Protein AF-A0A357MCP4-F1 (afdb_monomer_lite)

Secondary structure (DSSP, 8-state):
---TTS-EEEEE----SSS--EEEEEEEETTT--EEEEEEEE--TTSSSPPSEEEEE-TTPPTT--EEEE-

Sequence (71 aa):
TIHDTVPLLSFKQAKDDQSMHHYEINVIDKRSGVSSKSVNVFSDYNFSPIPNAMNIPLEGLAPQTSYIVQV

Foldseek 3Di:
DPPPQWDKDKDFDDQDLPDKDKDWKWKAFPVPRDTPDIDIDIAPSVDVRRDGMDIDTRPPDDPPTDIDIDD

Radius of gyration: 14.01 Å; chains: 1; bounding box: 39×18×38 Å

Structure (mmCIF, N/CA/C/O backbone):
data_AF-A0A357MCP4-F1
#
_entry.id   AF-A0A357MCP4-F1
#
loop_
_atom_site.group_PDB
_atom_site.id
_atom_site.type_symbol
_atom_site.label_atom_id
_atom_site.label_alt_id
_atom_site.label_comp_id
_atom_site.label_asym_id
_atom_site.label_entity_id
_atom_site.label_seq_id
_atom_site.pdbx_PDB_ins_code
_atom_site.Cartn_x
_atom_site.Cartn_y
_atom_site.Cartn_z
_atom_site.occupancy
_atom_site.B_iso_or_equiv
_atom_site.auth_seq_id
_atom_site.auth_comp_id
_atom_site.auth_asym_id
_atom_site.auth_atom_id
_atom_site.pdbx_PDB_model_num
ATOM 1 N N . THR A 1 1 ? -20.383 -12.243 -1.601 1.00 41.12 1 THR A N 1
ATOM 2 C CA . THR A 1 1 ? -19.180 -12.157 -2.450 1.00 41.12 1 THR A CA 1
ATOM 3 C C . THR A 1 1 ? -18.407 -10.926 -2.020 1.00 41.12 1 THR A C 1
ATOM 5 O O . THR A 1 1 ? -18.806 -9.825 -2.353 1.00 41.12 1 THR A O 1
ATOM 8 N N . ILE A 1 2 ? -17.427 -11.097 -1.132 1.00 46.94 2 ILE A N 1
ATOM 9 C CA . ILE A 1 2 ? -16.749 -10.033 -0.355 1.00 46.94 2 ILE A CA 1
ATOM 10 C C . ILE A 1 2 ? -15.379 -9.728 -0.976 1.00 46.94 2 ILE A C 1
ATOM 12 O O . ILE A 1 2 ? -14.344 -9.939 -0.358 1.00 46.94 2 ILE A O 1
ATOM 16 N N . HIS A 1 3 ? -15.373 -9.295 -2.237 1.00 51.94 3 HIS A N 1
ATOM 17 C CA . HIS A 1 3 ? -14.138 -8.870 -2.912 1.00 51.94 3 HIS A CA 1
ATOM 18 C C . HIS A 1 3 ? -13.972 -7.339 -2.954 1.00 51.94 3 HIS A C 1
ATOM 20 O O . HIS A 1 3 ? -12.865 -6.871 -3.187 1.00 51.94 3 HIS A O 1
ATOM 26 N N . ASP A 1 4 ? -15.009 -6.563 -2.609 1.00 57.25 4 ASP A N 1
ATOM 27 C CA . ASP A 1 4 ? -14.987 -5.085 -2.647 1.00 57.25 4 ASP A CA 1
ATOM 28 C C . ASP A 1 4 ? -14.518 -4.414 -1.337 1.00 57.25 4 ASP A C 1
ATOM 30 O O . ASP A 1 4 ? -14.614 -3.198 -1.189 1.00 57.25 4 ASP A O 1
ATOM 34 N N . THR A 1 5 ? -14.032 -5.174 -0.348 1.00 74.06 5 THR A N 1
ATOM 35 C CA . THR A 1 5 ? -13.709 -4.640 0.994 1.00 74.06 5 THR A CA 1
ATOM 36 C C . THR A 1 5 ? -12.219 -4.528 1.297 1.00 74.06 5 THR A C 1
ATOM 38 O O . THR A 1 5 ? -11.875 -4.099 2.396 1.00 74.06 5 THR A O 1
ATOM 41 N N . VAL A 1 6 ? -11.331 -4.925 0.381 1.00 90.06 6 VAL A N 1
ATOM 42 C CA . VAL A 1 6 ? -9.877 -4.840 0.593 1.00 90.06 6 VAL A CA 1
ATOM 43 C C . VAL A 1 6 ? -9.365 -3.517 0.020 1.00 90.06 6 VAL A C 1
ATOM 45 O O . VAL A 1 6 ? -9.405 -3.337 -1.198 1.00 90.06 6 VAL A O 1
ATOM 48 N N . PRO A 1 7 ? -8.875 -2.579 0.853 1.00 91.94 7 PRO A N 1
ATOM 49 C CA . PRO A 1 7 ? -8.295 -1.341 0.352 1.00 91.94 7 PRO A CA 1
ATOM 50 C C . PRO A 1 7 ? -7.044 -1.619 -0.484 1.00 91.94 7 PRO A C 1
ATOM 52 O O . PRO A 1 7 ? -6.219 -2.460 -0.123 1.00 91.94 7 PRO A O 1
ATOM 55 N N . LEU A 1 8 ? -6.879 -0.873 -1.574 1.00 94.00 8 LEU A N 1
ATOM 56 C CA . LEU A 1 8 ? -5.702 -0.937 -2.434 1.00 94.00 8 LEU A CA 1
ATOM 57 C C . LEU A 1 8 ? -4.831 0.298 -2.198 1.00 94.00 8 LEU A C 1
ATOM 59 O O . LEU A 1 8 ? -5.262 1.423 -2.453 1.00 94.00 8 LEU A O 1
ATOM 63 N N . LEU A 1 9 ? -3.606 0.095 -1.718 1.00 95.44 9 LEU A N 1
ATOM 64 C CA . LEU A 1 9 ? -2.607 1.154 -1.637 1.00 95.44 9 LEU A CA 1
ATOM 65 C C . LEU A 1 9 ? -1.967 1.335 -3.010 1.00 95.44 9 LEU A C 1
ATOM 67 O O . LEU A 1 9 ? -1.414 0.381 -3.552 1.00 95.44 9 LEU A O 1
ATOM 71 N N . SER A 1 10 ? -1.998 2.557 -3.538 1.00 96.25 10 SER A N 1
ATOM 72 C CA . SER A 1 10 ? -1.328 2.905 -4.790 1.00 96.25 10 SER A CA 1
ATOM 73 C C . SER A 1 10 ? -0.339 4.043 -4.571 1.00 96.25 10 SER A C 1
ATOM 75 O O . SER A 1 10 ? -0.705 5.087 -4.028 1.00 96.25 10 SER A O 1
ATOM 77 N N . PHE A 1 11 ? 0.916 3.846 -4.975 1.00 95.69 11 PHE A N 1
ATOM 78 C CA . PHE A 1 11 ? 1.979 4.844 -4.833 1.00 95.69 11 PHE A CA 1
ATOM 79 C C . PHE A 1 11 ? 2.967 4.777 -5.998 1.00 95.69 11 PHE A C 1
ATOM 81 O O . PHE A 1 11 ? 3.077 3.757 -6.678 1.00 95.69 11 PHE A O 1
ATOM 88 N N . LYS A 1 12 ? 3.676 5.882 -6.253 1.00 95.50 12 LYS A N 1
ATOM 89 C CA . LYS A 1 12 ? 4.679 5.949 -7.324 1.00 95.50 12 LYS A CA 1
ATOM 90 C C . LYS A 1 12 ? 5.911 5.127 -6.959 1.00 95.50 12 LYS A C 1
ATOM 92 O O . LYS A 1 12 ? 6.426 5.281 -5.857 1.00 95.50 12 LYS A O 1
ATOM 97 N N . GLN A 1 13 ? 6.408 4.348 -7.913 1.00 93.12 13 GLN A N 1
ATOM 98 C CA . GLN A 1 13 ? 7.650 3.591 -7.762 1.00 93.12 13 GLN A CA 1
ATOM 99 C C . GLN A 1 13 ? 8.806 4.202 -8.551 1.00 93.12 13 GLN A C 1
ATOM 101 O O . GLN A 1 13 ? 8.607 4.997 -9.477 1.00 93.12 13 GLN A O 1
ATOM 106 N N . ALA A 1 14 ? 10.017 3.811 -8.169 1.00 91.62 14 ALA A N 1
ATOM 107 C CA . ALA A 1 14 ? 11.220 4.046 -8.942 1.00 91.62 14 ALA A CA 1
ATOM 108 C C . ALA A 1 14 ? 11.103 3.352 -10.306 1.00 91.62 14 ALA A C 1
ATOM 110 O O . ALA A 1 14 ? 10.514 2.278 -10.427 1.00 91.62 14 ALA A O 1
ATOM 111 N N . LYS A 1 15 ? 11.634 4.006 -11.340 1.00 89.44 15 LYS A N 1
ATOM 112 C CA . LYS A 1 15 ? 11.564 3.533 -12.732 1.00 89.44 15 LYS A CA 1
ATOM 113 C C . LYS A 1 15 ? 12.932 3.233 -13.327 1.00 89.44 15 LYS A C 1
ATOM 115 O O . LYS A 1 15 ? 13.002 2.886 -14.502 1.00 89.44 15 LYS A O 1
ATOM 120 N N . ASP A 1 16 ? 13.999 3.448 -12.568 1.00 85.81 16 ASP A N 1
ATOM 121 C CA . ASP A 1 16 ? 15.314 2.980 -12.962 1.00 85.81 16 ASP A CA 1
ATOM 122 C C . ASP A 1 16 ? 15.402 1.466 -12.741 1.00 85.81 16 ASP A C 1
ATOM 124 O O . ASP A 1 16 ? 14.880 0.923 -11.770 1.00 85.81 16 ASP A O 1
ATOM 128 N N . ASP A 1 17 ? 16.047 0.794 -13.684 1.00 78.19 17 ASP A N 1
ATOM 129 C CA . ASP A 1 17 ? 16.288 -0.649 -13.705 1.00 78.19 17 ASP A CA 1
ATOM 130 C C . ASP A 1 17 ? 17.729 -0.998 -13.294 1.00 78.19 17 ASP A C 1
ATOM 132 O O . ASP A 1 17 ? 18.132 -2.160 -13.320 1.00 78.19 17 ASP A O 1
ATOM 136 N N . GLN A 1 18 ? 18.513 0.007 -12.886 1.00 79.31 18 GLN A N 1
ATOM 137 C CA . GLN A 1 18 ? 19.906 -0.162 -12.466 1.00 79.31 18 GLN A CA 1
ATOM 138 C C . GLN A 1 18 ? 20.021 -0.826 -11.089 1.00 79.31 18 GLN A C 1
ATOM 140 O O . GLN A 1 18 ? 21.080 -1.347 -10.739 1.00 79.31 18 GLN A O 1
ATOM 145 N N . SER A 1 19 ? 18.965 -0.782 -10.275 1.00 81.19 19 SER A N 1
ATOM 146 C CA . SER A 1 19 ? 18.913 -1.392 -8.947 1.00 81.19 19 SER A CA 1
ATOM 147 C C . SER A 1 19 ? 17.495 -1.838 -8.602 1.00 81.19 19 SER A C 1
ATOM 149 O O . SER A 1 19 ? 16.513 -1.234 -9.025 1.00 81.19 19 SER A O 1
ATOM 151 N N . MET A 1 20 ? 17.385 -2.900 -7.801 1.00 86.69 20 MET A N 1
ATOM 152 C CA . MET A 1 20 ? 16.106 -3.294 -7.214 1.00 86.69 20 ME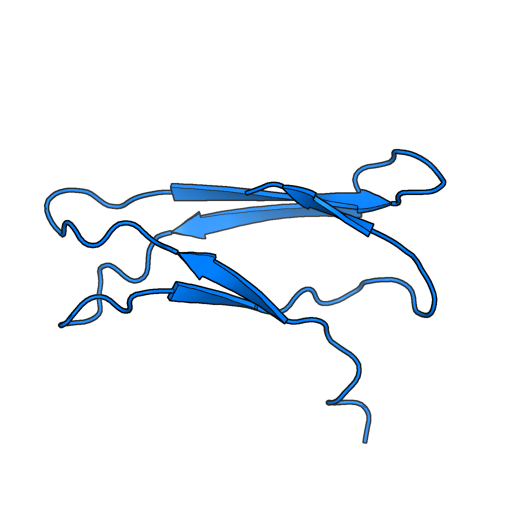T A CA 1
ATOM 153 C C . MET A 1 20 ? 15.807 -2.383 -6.025 1.00 86.69 20 MET A C 1
ATOM 155 O O . MET A 1 20 ? 16.561 -2.361 -5.050 1.00 86.69 20 MET A O 1
ATOM 159 N N . HIS A 1 21 ? 14.697 -1.654 -6.097 1.00 91.19 21 HIS A N 1
ATOM 160 C CA . HIS A 1 21 ? 14.249 -0.787 -5.010 1.00 91.19 21 HIS A CA 1
ATOM 161 C C . HIS A 1 21 ? 13.385 -1.578 -4.039 1.00 91.19 21 HIS A C 1
ATOM 163 O O . HIS A 1 21 ? 12.629 -2.460 -4.446 1.00 91.19 21 HIS A O 1
ATOM 169 N N . HIS A 1 22 ? 13.494 -1.256 -2.755 1.00 92.69 22 HIS A N 1
ATOM 170 C CA . HIS A 1 22 ? 12.668 -1.835 -1.704 1.00 92.69 22 HIS A CA 1
ATOM 171 C C . HIS A 1 22 ? 11.846 -0.737 -1.029 1.00 92.69 22 HIS A C 1
ATOM 173 O O . HIS A 1 22 ? 12.331 0.375 -0.827 1.00 92.69 22 HIS A O 1
ATOM 179 N N . TYR A 1 23 ? 10.614 -1.071 -0.660 1.00 95.00 23 TYR A N 1
ATOM 180 C CA . TYR A 1 23 ? 9.706 -0.198 0.076 1.00 95.00 23 TYR A CA 1
ATOM 181 C C . TYR A 1 23 ? 9.218 -0.914 1.326 1.00 95.00 23 TYR A C 1
ATOM 183 O O . TYR A 1 23 ? 8.860 -2.095 1.271 1.00 95.00 23 TYR A O 1
ATOM 191 N N . GLU A 1 24 ? 9.178 -0.185 2.437 1.00 96.88 24 GLU A N 1
ATOM 192 C CA . GLU A 1 24 ? 8.565 -0.645 3.675 1.00 96.88 24 GLU A CA 1
ATOM 193 C C . GLU A 1 24 ? 7.218 0.055 3.842 1.00 96.88 24 GLU A C 1
ATOM 195 O O . GLU A 1 24 ? 7.140 1.274 3.946 1.00 96.88 24 GLU A O 1
ATOM 200 N N . ILE A 1 25 ? 6.145 -0.726 3.879 1.00 97.06 25 ILE A N 1
ATOM 201 C CA . ILE A 1 25 ? 4.788 -0.219 4.043 1.00 97.06 25 ILE A CA 1
ATOM 202 C C . ILE A 1 25 ? 4.353 -0.473 5.478 1.00 97.06 25 ILE A C 1
ATOM 204 O O . ILE A 1 25 ? 4.127 -1.621 5.863 1.00 97.06 25 ILE A O 1
ATOM 208 N N . ASN A 1 26 ? 4.170 0.599 6.243 1.00 97.50 26 ASN A N 1
ATOM 209 C CA . ASN A 1 26 ? 3.681 0.560 7.616 1.00 97.50 26 ASN A CA 1
ATOM 210 C C . ASN A 1 26 ? 2.221 1.022 7.682 1.00 97.50 26 ASN A C 1
ATOM 212 O O . ASN A 1 26 ? 1.881 2.129 7.263 1.00 97.50 26 ASN A O 1
ATOM 216 N N . VAL A 1 27 ? 1.348 0.172 8.228 1.00 97.38 27 VAL A N 1
ATOM 217 C CA . VAL A 1 27 ? -0.082 0.445 8.420 1.00 97.38 27 VAL A CA 1
ATOM 218 C C . VAL A 1 27 ? -0.376 0.528 9.909 1.00 97.38 27 VAL A C 1
ATOM 220 O O . VAL A 1 27 ? -0.248 -0.455 10.637 1.00 97.38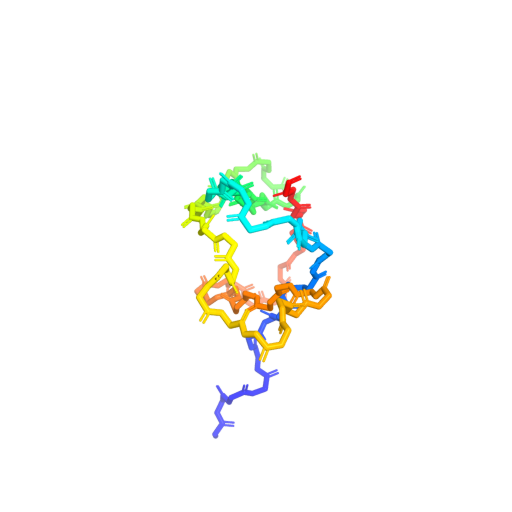 27 VAL A O 1
ATOM 223 N N . ILE A 1 28 ? -0.796 1.702 10.362 1.00 97.69 28 ILE A N 1
ATOM 224 C CA . ILE A 1 28 ? -0.965 2.032 11.778 1.00 97.69 28 ILE A CA 1
ATOM 225 C C . ILE A 1 28 ? -2.443 2.303 12.046 1.00 97.69 28 ILE A C 1
ATOM 227 O O . ILE A 1 28 ? -3.062 3.113 11.352 1.00 97.69 28 ILE A O 1
ATOM 231 N N . ASP A 1 29 ? -3.020 1.645 13.054 1.00 97.12 29 ASP A N 1
ATOM 232 C CA . ASP A 1 29 ? -4.369 1.967 13.528 1.00 97.12 29 ASP A CA 1
ATOM 233 C C . ASP A 1 29 ? -4.354 3.390 14.094 1.00 97.12 29 ASP A C 1
ATOM 235 O O . ASP A 1 29 ? -3.630 3.701 15.041 1.00 97.12 29 ASP A O 1
ATOM 239 N N . LYS A 1 30 ? -5.161 4.276 13.506 1.00 97.62 30 LYS A N 1
ATOM 240 C CA . LYS A 1 30 ? -5.149 5.701 13.846 1.00 97.62 30 LYS A CA 1
ATOM 241 C C . LYS A 1 30 ? -5.631 5.976 15.273 1.00 97.62 30 LYS A C 1
ATOM 243 O O . LYS A 1 30 ? -5.265 6.996 15.849 1.00 97.62 30 LYS A O 1
ATOM 248 N N . ARG A 1 31 ? -6.483 5.112 15.830 1.00 96.38 31 ARG A N 1
ATOM 249 C CA . ARG A 1 31 ? -7.044 5.262 17.175 1.00 96.38 31 ARG A CA 1
ATOM 250 C C . ARG A 1 31 ? -6.062 4.792 18.240 1.00 96.38 31 ARG A C 1
ATOM 252 O O . ARG A 1 31 ? -5.910 5.479 19.245 1.00 96.38 31 ARG A O 1
ATOM 259 N N . SER A 1 32 ? -5.460 3.619 18.059 1.00 96.25 32 SER A N 1
ATOM 260 C CA . SER A 1 32 ? -4.568 3.026 19.067 1.00 96.25 32 SER A CA 1
ATOM 261 C C . SER A 1 32 ? -3.101 3.422 18.894 1.00 96.25 32 SER A C 1
ATOM 263 O O . SER A 1 32 ? -2.335 3.333 19.850 1.00 96.25 32 SER A O 1
ATOM 265 N N . GLY A 1 33 ? -2.699 3.850 17.694 1.00 95.69 33 GLY A N 1
ATOM 266 C CA . GLY A 1 33 ? -1.303 4.104 17.337 1.00 95.69 33 GLY A CA 1
ATOM 267 C C . GLY A 1 33 ? -0.473 2.831 17.144 1.00 95.69 33 GLY A C 1
ATOM 268 O O . GLY A 1 33 ? 0.736 2.915 16.945 1.00 95.69 33 GLY A O 1
ATOM 269 N N . VAL A 1 34 ? -1.094 1.650 17.206 1.00 95.00 34 VAL A N 1
ATOM 270 C CA . VAL A 1 34 ? -0.402 0.364 17.084 1.00 95.00 34 VAL A CA 1
ATOM 271 C C . VAL A 1 34 ? -0.214 0.006 15.611 1.00 95.00 34 VAL A C 1
ATOM 273 O O . VAL A 1 34 ? -1.143 0.122 14.803 1.00 95.00 34 VAL A O 1
ATOM 276 N N . SER A 1 35 ? 0.988 -0.465 15.262 1.00 92.69 35 SER A N 1
ATOM 277 C CA . SER A 1 35 ? 1.245 -1.036 13.938 1.00 92.69 35 SER A CA 1
ATOM 278 C C . SER A 1 35 ? 0.382 -2.280 13.747 1.00 92.69 35 SER A C 1
ATOM 280 O O . SER A 1 35 ? 0.495 -3.260 14.480 1.00 92.69 35 SER A O 1
ATOM 282 N N . SER A 1 36 ? -0.519 -2.209 12.775 1.00 92.06 36 SER A N 1
ATOM 283 C CA . SER A 1 36 ? -1.400 -3.310 12.395 1.00 92.06 36 SER A CA 1
ATOM 284 C C . SER A 1 36 ? -0.735 -4.235 11.381 1.00 92.06 36 SER A C 1
ATOM 286 O O . SER A 1 36 ? -1.050 -5.422 11.335 1.00 92.06 36 SER A O 1
ATOM 288 N N . LYS A 1 37 ? 0.170 -3.700 10.553 1.00 91.56 37 LYS A N 1
ATOM 289 C CA . LYS A 1 37 ? 0.892 -4.449 9.522 1.00 91.56 37 LYS A CA 1
ATOM 290 C C . LYS A 1 37 ? 2.151 -3.684 9.094 1.00 91.56 37 LYS A C 1
ATOM 292 O O . LYS A 1 37 ? 2.099 -2.470 8.926 1.00 91.56 37 LYS A O 1
ATOM 297 N N . SER A 1 38 ? 3.242 -4.414 8.869 1.00 93.62 38 SER A N 1
ATOM 298 C CA . SER A 1 38 ? 4.441 -3.942 8.166 1.00 93.62 38 SER A CA 1
ATOM 299 C C . SER A 1 38 ? 4.755 -4.934 7.045 1.00 93.62 38 SER A C 1
ATOM 301 O O . SER A 1 38 ? 4.748 -6.147 7.277 1.00 93.62 38 SER A O 1
ATOM 303 N N . VAL A 1 39 ? 4.935 -4.446 5.817 1.00 93.44 39 VAL A N 1
ATOM 304 C CA . VAL A 1 39 ? 5.213 -5.276 4.634 1.00 93.44 39 VAL A CA 1
ATOM 305 C C . VAL A 1 39 ? 6.390 -4.697 3.877 1.00 93.44 39 VAL A C 1
ATOM 307 O O . VAL A 1 39 ? 6.422 -3.505 3.597 1.00 93.44 39 VAL A O 1
ATOM 310 N N . ASN A 1 40 ? 7.314 -5.566 3.482 1.00 94.00 40 ASN A N 1
ATOM 311 C CA . ASN A 1 40 ? 8.378 -5.217 2.554 1.00 94.00 40 ASN A CA 1
ATOM 312 C C . ASN A 1 40 ? 7.987 -5.666 1.148 1.00 94.00 40 ASN A C 1
ATOM 314 O O . ASN A 1 40 ? 7.606 -6.822 0.951 1.00 94.00 40 ASN A O 1
ATOM 318 N N . VAL A 1 41 ? 8.088 -4.757 0.182 1.00 93.69 41 VAL A N 1
ATOM 319 C CA . VAL A 1 41 ? 7.846 -5.038 -1.237 1.00 93.69 41 VAL A CA 1
ATOM 320 C C . VAL A 1 41 ? 9.011 -4.532 -2.079 1.00 93.69 41 VAL A C 1
ATOM 322 O O . VAL A 1 41 ? 9.630 -3.521 -1.750 1.00 93.69 41 VAL A O 1
ATOM 325 N N . PHE A 1 42 ? 9.314 -5.238 -3.164 1.00 92.19 42 PHE A N 1
ATOM 326 C CA . PHE A 1 42 ? 10.282 -4.788 -4.164 1.00 92.19 42 PHE A CA 1
ATOM 327 C C . PHE A 1 42 ? 9.565 -4.064 -5.296 1.00 92.19 42 PHE A C 1
ATOM 329 O O . PHE A 1 42 ? 8.411 -4.386 -5.573 1.00 92.19 42 PHE A O 1
ATOM 336 N N . SER A 1 43 ? 10.242 -3.121 -5.952 1.00 90.00 43 SER A N 1
ATOM 337 C CA . SER A 1 43 ? 9.729 -2.509 -7.179 1.00 90.00 43 SER A CA 1
ATOM 338 C C . SER A 1 43 ? 9.382 -3.564 -8.232 1.00 90.00 43 SER A C 1
ATOM 340 O O . SER A 1 43 ? 9.947 -4.658 -8.260 1.00 90.00 43 SER A O 1
ATOM 342 N N . ASP A 1 44 ? 8.497 -3.208 -9.155 1.00 88.94 44 ASP A N 1
ATOM 343 C CA . ASP A 1 44 ? 8.110 -4.026 -10.307 1.00 88.94 44 ASP A CA 1
ATOM 344 C C . ASP A 1 44 ? 9.197 -3.984 -11.408 1.00 88.94 44 ASP A C 1
ATOM 346 O O . ASP A 1 44 ? 8.910 -3.835 -12.598 1.00 88.94 44 ASP A O 1
ATOM 350 N N . TYR A 1 45 ? 10.476 -4.076 -11.014 1.00 84.06 45 TYR A N 1
ATOM 351 C CA . TYR A 1 45 ? 11.648 -3.919 -11.892 1.00 84.06 45 TYR A CA 1
ATOM 352 C C . TYR A 1 45 ? 11.742 -4.998 -12.982 1.00 84.06 45 TYR A C 1
ATOM 354 O O . TYR A 1 45 ? 12.479 -4.851 -13.952 1.00 84.06 45 TYR A O 1
ATOM 362 N N . ASN A 1 46 ? 11.002 -6.095 -12.827 1.00 85.75 46 ASN A N 1
ATOM 363 C CA . ASN A 1 46 ? 10.916 -7.188 -13.789 1.00 85.75 46 ASN A CA 1
ATOM 364 C C . ASN A 1 46 ? 9.997 -6.882 -14.989 1.00 85.75 46 ASN A C 1
ATOM 366 O O . ASN A 1 46 ? 9.978 -7.661 -15.943 1.00 85.75 46 ASN A O 1
ATOM 370 N N . PHE A 1 47 ? 9.231 -5.786 -14.963 1.00 86.25 47 PHE A N 1
ATOM 371 C CA . PHE A 1 47 ? 8.364 -5.373 -16.068 1.00 86.25 47 PHE A CA 1
ATOM 372 C C . PHE A 1 47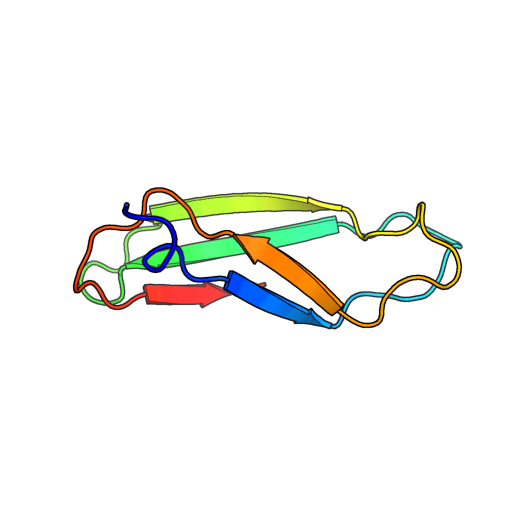 ? 9.040 -4.325 -16.963 1.00 86.25 47 PHE A C 1
ATOM 374 O O . PHE A 1 47 ? 9.726 -3.427 -16.483 1.00 86.25 47 PHE A O 1
ATOM 381 N N . SER A 1 48 ? 8.796 -4.398 -18.277 1.00 86.50 48 SER A N 1
ATOM 382 C CA . SER A 1 48 ? 9.278 -3.410 -19.250 1.00 86.50 48 SER A CA 1
ATOM 383 C C . SER A 1 48 ? 8.133 -2.934 -20.161 1.00 86.50 48 SER A C 1
ATOM 385 O O . SER A 1 48 ? 7.577 -3.748 -20.903 1.00 86.50 48 SER A O 1
ATOM 387 N N . PRO A 1 49 ? 7.749 -1.642 -20.114 1.00 88.38 49 PRO A N 1
ATOM 388 C CA . PRO A 1 49 ? 8.300 -0.607 -19.236 1.00 88.38 49 PRO A CA 1
ATOM 389 C C . PRO A 1 49 ? 7.927 -0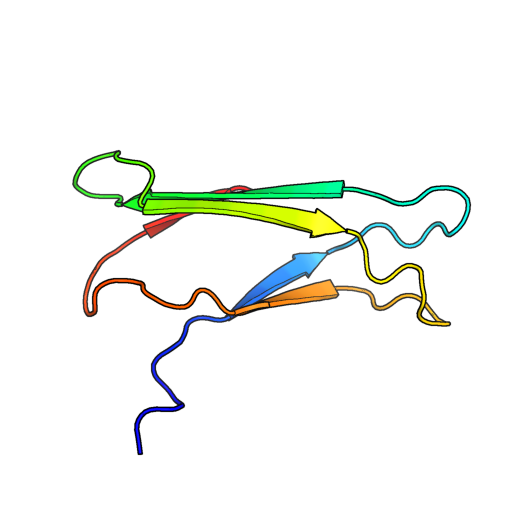.837 -17.761 1.00 88.38 49 PRO A C 1
ATOM 391 O O . PRO A 1 49 ? 6.836 -1.331 -17.475 1.00 88.38 49 PRO A O 1
ATOM 394 N N . ILE A 1 50 ? 8.794 -0.409 -16.834 1.00 91.19 50 ILE A N 1
ATOM 395 C CA . ILE A 1 50 ? 8.476 -0.423 -15.398 1.00 91.19 50 ILE A CA 1
ATOM 396 C C . ILE A 1 50 ? 7.213 0.436 -15.168 1.00 91.19 50 ILE A C 1
ATOM 398 O O . ILE A 1 50 ? 7.172 1.595 -15.625 1.00 91.19 50 ILE A O 1
ATOM 402 N N . PRO A 1 51 ? 6.166 -0.093 -14.502 1.00 93.56 51 PRO A N 1
ATOM 403 C CA . PRO A 1 51 ? 4.943 0.647 -14.218 1.00 93.56 51 PRO A CA 1
ATOM 404 C C . PRO A 1 51 ? 5.202 1.924 -13.411 1.00 93.56 51 PRO A C 1
ATOM 406 O O . PRO A 1 51 ? 6.127 2.017 -12.613 1.00 93.56 51 PRO A O 1
ATOM 409 N N . ASN A 1 52 ? 4.356 2.941 -13.584 1.00 92.44 52 ASN A N 1
ATOM 410 C CA . ASN A 1 52 ? 4.503 4.198 -12.834 1.00 92.44 52 ASN A CA 1
ATOM 411 C C . ASN A 1 52 ? 4.157 4.057 -11.345 1.00 92.44 52 ASN A C 1
ATOM 413 O O . ASN A 1 52 ? 4.624 4.854 -10.532 1.00 92.44 52 ASN A O 1
ATOM 417 N N . ALA A 1 53 ? 3.290 3.104 -11.009 1.00 94.94 53 ALA A N 1
ATOM 418 C CA . ALA A 1 53 ? 2.771 2.921 -9.667 1.00 94.94 53 ALA A CA 1
ATOM 419 C C . ALA A 1 53 ? 2.779 1.445 -9.287 1.00 94.94 53 ALA A C 1
ATOM 421 O O . ALA A 1 53 ? 2.550 0.592 -10.144 1.00 94.94 53 ALA A O 1
ATOM 422 N N . MET A 1 54 ? 3.016 1.183 -8.008 1.00 94.88 54 MET A N 1
ATOM 423 C CA . MET A 1 54 ? 2.767 -0.109 -7.380 1.00 94.88 54 MET A CA 1
ATOM 424 C C . MET A 1 54 ? 1.381 -0.105 -6.754 1.00 94.88 54 MET A C 1
ATOM 426 O O . MET A 1 54 ? 0.928 0.923 -6.247 1.00 94.88 54 MET A O 1
ATOM 430 N N . ASN A 1 55 ? 0.724 -1.263 -6.775 1.00 94.81 55 ASN A N 1
ATOM 431 C CA . ASN A 1 55 ? -0.598 -1.456 -6.191 1.00 94.81 55 ASN A CA 1
ATOM 432 C C . ASN A 1 55 ? -0.554 -2.628 -5.212 1.00 94.81 55 ASN A C 1
ATOM 434 O O . ASN A 1 55 ? -0.383 -3.771 -5.627 1.00 94.81 55 ASN A O 1
ATOM 438 N N . ILE A 1 56 ? -0.708 -2.342 -3.921 1.00 94.25 56 ILE A N 1
ATOM 439 C CA . ILE A 1 56 ? -0.577 -3.328 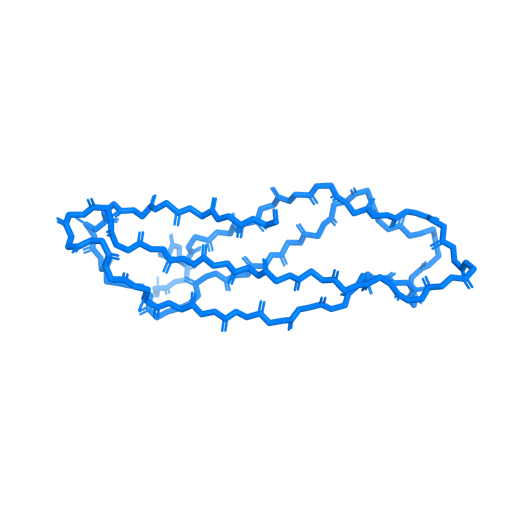-2.848 1.00 94.25 56 ILE A CA 1
ATOM 440 C C . ILE A 1 56 ? -1.925 -3.497 -2.136 1.00 94.25 56 ILE A C 1
ATOM 442 O O . ILE A 1 56 ? -2.414 -2.537 -1.530 1.00 94.25 56 ILE A O 1
ATOM 446 N N . PRO A 1 57 ? -2.553 -4.686 -2.185 1.00 94.19 57 PRO A N 1
ATOM 447 C CA . PRO A 1 57 ? -3.778 -4.944 -1.439 1.00 94.19 57 PRO A CA 1
ATOM 448 C C . PRO A 1 57 ? -3.483 -5.019 0.064 1.00 94.19 57 PRO A C 1
ATOM 450 O O . PRO A 1 57 ? -2.620 -5.771 0.522 1.00 94.19 57 PRO A O 1
ATOM 453 N N . LEU A 1 58 ? -4.218 -4.244 0.860 1.00 93.00 58 LEU A N 1
ATOM 454 C CA . LEU A 1 58 ? -4.085 -4.213 2.315 1.00 93.00 58 LEU A CA 1
ATOM 455 C C . LEU A 1 58 ? -5.091 -5.170 2.963 1.00 93.00 58 LEU A C 1
ATOM 457 O O . LEU A 1 58 ? -6.094 -4.768 3.549 1.00 93.00 58 LEU A O 1
ATOM 461 N N . GLU A 1 59 ? -4.822 -6.466 2.838 1.00 92.12 59 GLU A N 1
ATOM 462 C CA . GLU A 1 59 ? -5.675 -7.519 3.397 1.00 92.12 59 GLU A CA 1
ATOM 463 C C . GLU A 1 59 ? -5.580 -7.618 4.926 1.00 92.12 59 GLU A C 1
ATOM 465 O O . GLU A 1 59 ? -4.539 -7.309 5.520 1.00 92.12 59 GLU A O 1
ATOM 470 N N . GLY A 1 60 ? -6.646 -8.127 5.553 1.00 90.62 60 GLY A N 1
ATOM 471 C CA . GLY A 1 60 ? -6.690 -8.427 6.989 1.00 90.62 60 GLY A CA 1
ATOM 472 C C . GLY A 1 60 ? -6.937 -7.219 7.895 1.00 90.62 60 GLY A C 1
ATOM 473 O O . GLY A 1 60 ? -6.798 -7.336 9.110 1.00 90.62 60 GLY A O 1
ATOM 474 N N . LEU A 1 61 ? -7.297 -6.064 7.328 1.00 92.19 61 LEU A N 1
ATOM 475 C CA . LEU A 1 61 ? -7.672 -4.887 8.105 1.00 92.19 61 LEU A CA 1
ATOM 476 C C . LEU A 1 61 ? -9.060 -5.052 8.724 1.00 92.19 61 LEU A C 1
ATOM 478 O O . LEU A 1 61 ? -9.971 -5.625 8.121 1.00 92.19 61 LEU A O 1
ATOM 482 N N . ALA A 1 62 ? -9.224 -4.520 9.933 1.00 92.25 62 ALA A N 1
ATOM 483 C CA . ALA A 1 62 ? -10.509 -4.527 10.604 1.00 92.25 62 ALA A CA 1
ATOM 484 C C . ALA A 1 62 ? -11.488 -3.593 9.866 1.00 92.25 62 ALA A C 1
ATOM 486 O O . ALA A 1 62 ? -11.120 -2.470 9.497 1.00 92.25 62 ALA A O 1
ATOM 487 N N . PRO A 1 63 ? -12.747 -4.017 9.652 1.00 90.75 63 PRO A N 1
ATOM 488 C CA . PRO A 1 63 ? -13.746 -3.171 9.015 1.00 90.75 63 PRO A CA 1
ATOM 489 C C . PRO A 1 63 ? -14.005 -1.915 9.853 1.00 90.75 63 PRO A C 1
ATOM 491 O O . PRO A 1 63 ? -13.795 -1.901 11.066 1.00 90.75 63 PRO A O 1
ATOM 494 N N . GLN A 1 64 ? -14.471 -0.849 9.194 1.00 91.44 64 GLN A N 1
ATOM 495 C CA . GLN A 1 64 ? -14.843 0.421 9.839 1.00 91.44 64 GLN A CA 1
ATOM 496 C C . GLN A 1 64 ? -13.731 1.046 10.710 1.00 91.44 64 GLN A C 1
ATOM 498 O O . GLN A 1 64 ? -14.011 1.832 11.614 1.00 91.44 64 GLN A O 1
ATOM 503 N N . THR A 1 65 ? -12.467 0.725 10.428 1.00 93.69 65 THR A N 1
ATOM 504 C CA . THR A 1 65 ? -11.302 1.224 11.166 1.00 93.69 65 THR A CA 1
ATOM 505 C C . THR A 1 65 ? -10.508 2.199 10.301 1.00 93.69 65 THR A C 1
ATOM 507 O O . THR A 1 65 ? -10.315 1.981 9.107 1.00 93.69 65 THR A O 1
ATOM 510 N N . SER A 1 66 ? -10.077 3.314 10.894 1.00 95.81 66 SER A N 1
ATOM 511 C CA . SER A 1 66 ? -9.236 4.306 10.218 1.00 95.81 66 SER A CA 1
ATOM 512 C C . SER A 1 66 ? -7.763 3.981 10.421 1.00 95.81 66 SER A C 1
ATOM 514 O O . SER A 1 66 ? -7.323 3.794 11.555 1.00 95.81 66 SER A O 1
ATOM 516 N N . TYR A 1 67 ? -6.996 4.005 9.336 1.00 96.69 67 TYR A N 1
ATOM 517 C CA . TYR A 1 67 ? -5.567 3.710 9.344 1.00 96.69 67 TYR A CA 1
ATOM 518 C C . TYR A 1 67 ? -4.750 4.880 8.793 1.00 96.69 67 TYR A C 1
ATOM 520 O O . TYR A 1 67 ? -5.241 5.678 7.993 1.00 96.69 67 TYR A O 1
ATOM 528 N N . ILE A 1 68 ? -3.495 4.963 9.223 1.00 97.38 68 ILE A N 1
ATOM 529 C CA . ILE A 1 68 ? -2.444 5.758 8.587 1.00 97.38 68 ILE A CA 1
ATOM 530 C C . ILE A 1 68 ? 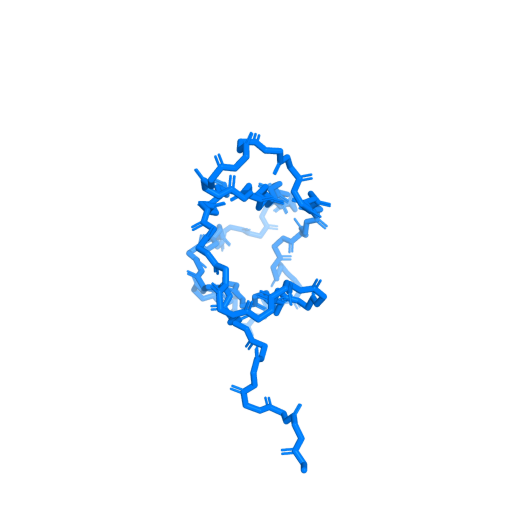-1.540 4.775 7.847 1.00 97.38 68 ILE A C 1
ATOM 532 O O . ILE A 1 68 ? -1.139 3.765 8.422 1.00 97.38 68 ILE A O 1
ATOM 536 N N . VAL A 1 69 ? -1.227 5.069 6.587 1.00 97.12 69 VAL A N 1
ATOM 537 C CA . VAL A 1 69 ? -0.302 4.269 5.779 1.00 97.12 69 VAL A CA 1
ATOM 538 C C . VAL A 1 69 ? 0.921 5.114 5.454 1.00 97.12 69 VAL A C 1
ATOM 540 O O . VAL A 1 69 ? 0.782 6.258 5.022 1.00 97.12 69 VAL A O 1
ATOM 543 N N . GLN A 1 70 ? 2.101 4.551 5.686 1.00 96.94 70 GLN A N 1
ATOM 544 C CA . GLN A 1 70 ? 3.401 5.151 5.401 1.00 96.94 70 GLN A CA 1
ATOM 545 C C . GLN A 1 70 ? 4.166 4.215 4.465 1.00 96.94 70 GLN A C 1
ATOM 547 O O . GLN A 1 70 ? 4.125 3.002 4.667 1.00 96.94 70 GLN A O 1
ATOM 552 N N . VAL A 1 71 ? 4.803 4.789 3.444 1.00 94.81 71 VAL A N 1
ATOM 553 C CA . VAL A 1 71 ? 5.601 4.104 2.416 1.00 94.81 71 VAL A CA 1
ATOM 554 C C . VAL A 1 71 ? 6.955 4.784 2.325 1.00 94.81 71 VAL A C 1
ATOM 556 O O . VAL A 1 71 ? 6.954 6.033 2.445 1.00 94.81 71 VAL A O 1
#

pLDDT: mean 89.82, std 11.05, range [41.12, 97.69]